Protein AF-A0A6M1E682-F1 (afdb_monomer_lite)

Radius of gyration: 19.85 Å; chains: 1; bounding box: 70×24×40 Å

Foldseek 3Di:
DPPPVVVVVVVVVVVPPDPVVPLVVQLVVQLVVQLVVCVVVVDPDPPVLSSQLSNQLSVQLSVPDDPVLVVCCVPCPDPSVVVSCVSSVVSVVVSVVVVVDDDD

Secondary structure (DSSP, 8-state):
--SSSSHHHHHGGGG-S-----HHHHHHHHHHHHHHHHHHHT----HHHHHHHHHHHHHHHHTT--HHHHHHTT-TTSHHHHHHHHHHHHHHHHHHHHHHS---

pLDDT: mean 76.87, std 18.03, range [40.44, 96.19]

Sequence (104 aa):
MKQLLVASLAMLLMSSCNFLVNNETSKKEFVDGCKKEFVQMGVEVEDGLVEDYCTCSADKILSKFDIIDLIKMNDTTSQVYRESQELIKPCLDAFRAQLEEPEY

Structure (mmCIF, N/CA/C/O backbone):
data_AF-A0A6M1E682-F1
#
_entry.id   AF-A0A6M1E682-F1
#
loop_
_atom_site.group_PDB
_atom_site.id
_atom_site.type_symbol
_atom_site.label_atom_id
_atom_site.label_alt_id
_atom_site.label_comp_id
_atom_site.label_asym_id
_atom_site.label_entity_id
_atom_site.label_seq_id
_atom_site.pdbx_PDB_ins_code
_atom_site.Cartn_x
_atom_site.Cartn_y
_atom_site.Cartn_z
_atom_site.occupancy
_atom_site.B_iso_or_equiv
_atom_site.auth_seq_id
_atom_site.auth_comp_id
_atom_site.auth_asym_id
_atom_site.auth_atom_id
_atom_site.pdbx_PDB_model_num
ATOM 1 N N . MET A 1 1 ? 50.221 -11.405 -21.526 1.00 44.84 1 MET A N 1
ATOM 2 C CA . MET A 1 1 ? 48.866 -12.006 -21.549 1.00 44.84 1 MET A CA 1
ATOM 3 C C . MET A 1 1 ? 48.141 -11.801 -20.209 1.00 44.84 1 MET A C 1
ATOM 5 O O . MET A 1 1 ? 47.762 -12.764 -19.565 1.00 44.84 1 MET A O 1
ATOM 9 N N . LYS A 1 2 ? 47.979 -10.553 -19.743 1.00 42.72 2 LYS A N 1
ATOM 10 C CA . LYS A 1 2 ? 47.306 -10.235 -18.460 1.00 42.72 2 LYS A CA 1
ATOM 11 C C . LYS A 1 2 ? 46.092 -9.309 -18.620 1.00 42.72 2 LYS A C 1
ATOM 13 O O . LYS A 1 2 ? 45.444 -8.989 -17.638 1.00 42.72 2 LYS A O 1
ATOM 18 N N . GLN A 1 3 ? 45.780 -8.897 -19.852 1.00 48.84 3 GLN A N 1
ATOM 19 C CA . GLN A 1 3 ? 44.735 -7.904 -20.134 1.00 48.84 3 GLN A CA 1
ATOM 20 C C . GLN A 1 3 ? 43.435 -8.494 -20.702 1.00 48.84 3 GLN A C 1
ATOM 22 O O . GLN A 1 3 ? 42.467 -7.770 -20.875 1.00 48.84 3 GLN A O 1
ATOM 27 N N . LEU A 1 4 ? 43.378 -9.809 -20.937 1.00 49.66 4 LEU A N 1
ATOM 28 C CA . LEU A 1 4 ? 42.177 -10.477 -21.459 1.00 49.66 4 LEU A CA 1
ATOM 29 C C . LEU A 1 4 ? 41.188 -10.933 -20.371 1.00 49.66 4 LEU A C 1
ATOM 31 O O . LEU A 1 4 ? 40.062 -11.278 -20.697 1.00 49.66 4 LEU A O 1
ATOM 35 N N . LEU A 1 5 ? 41.569 -10.902 -19.088 1.00 48.81 5 LEU A N 1
ATOM 36 C CA . LEU A 1 5 ? 40.719 -11.383 -17.984 1.00 48.81 5 LEU A CA 1
ATOM 37 C C . LEU A 1 5 ? 39.775 -10.321 -17.401 1.00 48.81 5 LEU A C 1
ATOM 39 O O . LEU A 1 5 ? 38.858 -10.665 -16.662 1.00 48.81 5 LEU A O 1
ATOM 43 N N . VAL A 1 6 ? 39.974 -9.039 -17.721 1.00 52.97 6 VAL A N 1
ATOM 44 C CA . VAL A 1 6 ? 39.136 -7.957 -17.170 1.00 52.97 6 VAL A CA 1
ATOM 45 C C . VAL A 1 6 ? 37.857 -7.759 -17.997 1.00 52.97 6 VAL A C 1
ATOM 47 O O . VAL A 1 6 ? 36.828 -7.372 -17.454 1.00 52.97 6 VAL A O 1
ATOM 50 N N . ALA A 1 7 ? 37.872 -8.112 -19.287 1.00 50.75 7 ALA A N 1
ATOM 51 C CA . ALA A 1 7 ? 36.708 -7.975 -20.168 1.00 50.75 7 ALA A CA 1
ATOM 52 C C . ALA A 1 7 ? 35.613 -9.032 -19.907 1.00 50.75 7 ALA A C 1
ATOM 54 O O . ALA A 1 7 ? 34.430 -8.759 -20.096 1.00 50.75 7 ALA A O 1
ATOM 55 N N . SER A 1 8 ? 35.979 -10.219 -19.414 1.00 48.91 8 SER A N 1
ATOM 56 C CA . SER A 1 8 ? 35.040 -11.305 -19.095 1.00 48.91 8 SER A CA 1
ATOM 57 C C . SER A 1 8 ? 34.243 -11.084 -17.805 1.00 48.91 8 SER A C 1
ATOM 59 O O . SER A 1 8 ? 33.186 -11.686 -17.637 1.00 48.91 8 SER A O 1
ATOM 61 N N . LEU A 1 9 ? 34.706 -10.210 -16.904 1.00 46.50 9 LEU A N 1
ATOM 62 C CA . LEU A 1 9 ? 34.000 -9.932 -15.649 1.00 46.50 9 LEU A CA 1
ATOM 63 C C . LEU A 1 9 ? 32.831 -8.949 -15.846 1.00 46.50 9 LEU A C 1
ATOM 65 O O . LEU A 1 9 ? 31.848 -9.009 -15.115 1.00 46.50 9 LEU A O 1
ATOM 69 N N . ALA A 1 10 ? 32.891 -8.105 -16.881 1.00 49.78 10 ALA A N 1
ATOM 70 C CA . ALA A 1 10 ? 31.812 -7.178 -17.225 1.00 49.78 10 ALA A CA 1
ATOM 71 C C . ALA A 1 10 ? 30.599 -7.872 -17.880 1.00 49.78 10 ALA A C 1
ATOM 73 O O . ALA A 1 10 ? 29.481 -7.378 -17.770 1.00 49.78 10 ALA A O 1
ATOM 74 N N . MET A 1 11 ? 30.786 -9.041 -18.510 1.00 47.31 11 MET A N 1
ATOM 75 C CA . MET A 1 11 ? 29.676 -9.823 -19.082 1.00 47.31 11 MET A CA 1
ATOM 76 C C . MET A 1 11 ? 28.884 -10.617 -18.037 1.00 47.31 11 MET A C 1
ATOM 78 O O . MET A 1 11 ? 27.709 -10.897 -18.261 1.00 47.31 11 MET A O 1
ATOM 82 N N . LEU A 1 12 ? 29.471 -10.931 -16.877 1.00 46.44 12 LEU A N 1
ATOM 83 C CA . LEU A 1 12 ? 28.759 -11.618 -15.791 1.00 46.44 12 LEU A CA 1
ATOM 84 C C . LEU A 1 12 ? 27.699 -10.731 -15.118 1.00 46.44 12 LEU A C 1
ATOM 86 O O . LEU A 1 12 ? 26.744 -11.261 -14.558 1.00 46.44 12 LEU A O 1
ATOM 90 N N . LEU A 1 13 ? 27.800 -9.402 -15.226 1.00 46.56 13 LEU A N 1
ATOM 91 C CA . LEU A 1 13 ? 26.817 -8.476 -14.651 1.00 46.56 13 LEU A CA 1
ATOM 92 C C . LEU A 1 13 ? 25.551 -8.301 -15.505 1.00 46.56 13 LEU A C 1
ATOM 94 O O . LEU A 1 13 ? 24.561 -7.787 -15.001 1.00 46.56 13 LEU A O 1
ATOM 98 N N . MET A 1 14 ? 25.532 -8.779 -16.755 1.00 43.53 14 MET A N 1
ATOM 99 C CA . MET A 1 14 ? 24.302 -8.823 -17.565 1.00 43.53 14 MET A CA 1
ATOM 100 C C . MET A 1 14 ? 23.455 -10.081 -17.311 1.00 43.53 14 MET A C 1
ATOM 102 O O . MET A 1 14 ? 22.397 -10.248 -17.912 1.00 43.53 14 MET A O 1
ATOM 106 N N . SER A 1 15 ? 23.882 -10.954 -16.389 1.00 46.41 15 SER A N 1
ATOM 107 C CA . SER A 1 15 ? 23.069 -12.077 -15.906 1.00 46.41 15 SER A CA 1
ATOM 108 C C . SER A 1 15 ? 22.002 -11.669 -14.879 1.00 46.41 15 SER A C 1
ATOM 110 O O . SER A 1 15 ? 21.300 -12.533 -14.361 1.00 46.41 15 SER A O 1
ATOM 112 N N . SER A 1 16 ? 21.791 -10.365 -14.644 1.00 40.44 16 SER A N 1
ATOM 113 C CA . SER A 1 16 ? 20.623 -9.818 -13.938 1.00 40.44 16 SER A CA 1
ATOM 114 C C . SER A 1 16 ? 19.333 -9.952 -14.770 1.00 40.44 16 SER A C 1
ATOM 116 O O . SER A 1 16 ? 18.569 -9.004 -14.932 1.00 40.44 16 SER A O 1
ATOM 118 N N . CYS A 1 17 ? 19.103 -11.120 -15.361 1.00 43.12 17 CYS A N 1
ATOM 119 C CA . CYS A 1 17 ? 17.815 -11.510 -15.903 1.00 43.12 17 CYS A CA 1
ATOM 120 C C . CYS A 1 17 ? 17.038 -12.137 -14.746 1.00 43.12 17 CYS A C 1
ATOM 122 O O . CYS A 1 17 ? 17.437 -13.175 -14.227 1.00 43.12 17 CYS A O 1
ATOM 124 N N . ASN A 1 18 ? 15.945 -11.490 -14.346 1.00 41.38 18 ASN A N 1
ATOM 125 C CA . ASN A 1 18 ? 15.091 -11.883 -13.229 1.00 41.38 18 ASN A CA 1
ATOM 126 C C . ASN A 1 18 ? 15.799 -11.844 -11.872 1.00 41.38 18 ASN A C 1
ATOM 128 O O . ASN A 1 18 ? 15.910 -12.857 -11.181 1.00 41.38 18 ASN A O 1
ATOM 132 N N . PHE A 1 19 ? 16.133 -10.638 -11.404 1.00 41.56 19 PHE A N 1
ATOM 133 C CA . PHE A 1 19 ? 15.869 -10.382 -9.990 1.00 41.56 19 PHE A CA 1
ATOM 134 C C . PHE A 1 19 ? 14.343 -10.451 -9.863 1.00 41.56 19 PHE A C 1
ATOM 136 O O . PHE A 1 19 ? 13.647 -9.445 -9.974 1.00 41.56 19 PHE A O 1
ATOM 143 N N . LEU A 1 20 ? 13.814 -11.676 -9.762 1.00 43.72 20 LEU A N 1
ATOM 144 C CA . LEU A 1 20 ? 12.545 -11.931 -9.109 1.00 43.72 20 LEU A CA 1
ATOM 145 C C . LEU A 1 20 ? 12.763 -11.364 -7.721 1.00 43.72 20 LEU A C 1
ATOM 147 O O . LEU A 1 20 ? 13.319 -12.012 -6.836 1.00 43.72 20 LEU A O 1
ATOM 151 N N . VAL A 1 21 ? 12.448 -10.079 -7.618 1.00 50.72 21 VAL A N 1
ATOM 152 C CA . VAL A 1 21 ? 12.167 -9.373 -6.394 1.00 50.72 21 VAL A CA 1
ATOM 153 C C . VAL A 1 21 ? 11.497 -10.391 -5.491 1.00 50.72 21 VAL A C 1
ATOM 155 O O . VAL A 1 21 ? 10.467 -10.949 -5.870 1.00 50.72 21 VAL A O 1
ATOM 158 N N . ASN A 1 22 ? 12.155 -10.745 -4.388 1.00 56.69 22 ASN A N 1
ATOM 159 C CA . ASN A 1 22 ? 11.616 -11.739 -3.480 1.00 56.69 22 ASN A CA 1
ATOM 160 C C . ASN A 1 22 ? 10.262 -11.204 -3.011 1.00 56.69 22 ASN A C 1
ATOM 162 O O . ASN A 1 22 ? 10.228 -10.266 -2.217 1.00 56.69 22 ASN A O 1
ATOM 166 N N . ASN A 1 23 ? 9.177 -11.735 -3.583 1.00 64.75 23 ASN A N 1
ATOM 167 C CA . ASN A 1 23 ? 7.845 -11.137 -3.507 1.00 64.75 23 ASN A CA 1
ATOM 168 C C . ASN A 1 23 ? 7.440 -10.918 -2.042 1.00 64.75 23 ASN A C 1
ATOM 170 O O . ASN A 1 23 ? 6.915 -9.874 -1.684 1.00 64.75 23 ASN A O 1
ATOM 174 N N . GLU A 1 24 ? 7.836 -11.848 -1.173 1.00 76.88 24 GLU A N 1
ATOM 175 C CA . GLU A 1 24 ? 7.657 -11.765 0.277 1.00 76.88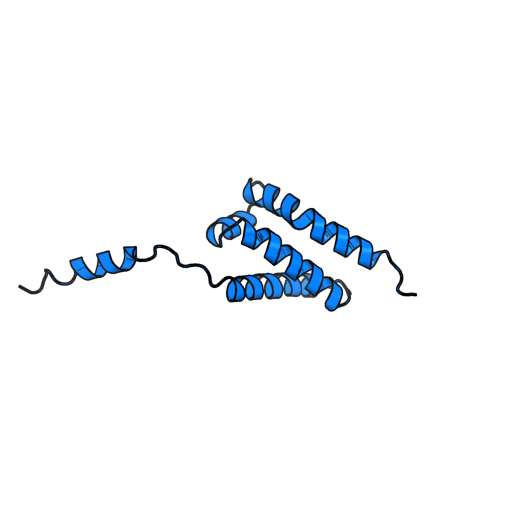 24 GLU A CA 1
ATOM 176 C C . GLU A 1 24 ? 8.418 -10.596 0.924 1.00 76.88 24 GLU A C 1
ATOM 178 O O . GLU A 1 24 ? 7.861 -9.863 1.740 1.00 76.88 24 GLU A O 1
ATOM 183 N N . THR A 1 25 ? 9.687 -10.377 0.560 1.00 81.31 25 THR A N 1
ATOM 184 C CA . THR A 1 25 ? 10.482 -9.259 1.099 1.00 81.31 25 THR A CA 1
ATOM 185 C C . THR A 1 25 ? 9.898 -7.921 0.666 1.00 81.31 25 THR A C 1
ATOM 187 O O . THR A 1 25 ? 9.729 -7.033 1.495 1.00 81.31 25 THR A O 1
ATOM 190 N N . SER A 1 26 ? 9.528 -7.782 -0.604 1.00 78.50 26 SER A N 1
ATOM 191 C CA . SER A 1 26 ? 9.007 -6.513 -1.120 1.00 78.50 26 SER A CA 1
ATOM 192 C C . SER A 1 26 ? 7.573 -6.241 -0.701 1.00 78.50 26 SER A C 1
ATOM 194 O O . SER A 1 26 ? 7.227 -5.087 -0.456 1.00 78.50 26 SER A O 1
ATOM 196 N N . LYS A 1 27 ? 6.765 -7.288 -0.513 1.00 86.00 27 LYS A N 1
ATOM 197 C CA . LYS A 1 27 ? 5.468 -7.178 0.154 1.00 86.00 27 LYS A CA 1
ATOM 198 C C . LYS A 1 27 ? 5.640 -6.665 1.574 1.00 86.00 27 LYS A C 1
ATOM 200 O O . LYS A 1 27 ? 4.979 -5.701 1.949 1.00 86.00 27 LYS A O 1
ATOM 205 N N . LYS A 1 28 ? 6.563 -7.248 2.342 1.00 87.88 28 LYS A N 1
ATOM 206 C CA . LYS A 1 28 ? 6.843 -6.797 3.707 1.00 87.88 28 LYS A CA 1
ATOM 207 C C . LYS A 1 28 ? 7.297 -5.335 3.752 1.00 87.88 28 LYS A C 1
ATOM 209 O O . LYS A 1 28 ? 6.755 -4.567 4.537 1.00 87.88 28 LYS A O 1
ATOM 214 N N . GLU A 1 29 ? 8.248 -4.943 2.908 1.00 85.25 29 GLU A N 1
ATOM 215 C CA . GLU A 1 29 ? 8.743 -3.560 2.846 1.00 85.25 29 GLU A CA 1
ATOM 216 C C . GLU A 1 29 ? 7.639 -2.565 2.465 1.00 85.25 29 GLU A C 1
ATOM 218 O O . GLU A 1 29 ? 7.548 -1.490 3.060 1.00 85.25 29 GLU A O 1
ATOM 223 N N . PHE A 1 30 ? 6.766 -2.934 1.522 1.00 87.44 30 PHE A N 1
ATOM 224 C CA . PHE A 1 30 ? 5.610 -2.121 1.150 1.00 87.44 30 PHE A CA 1
ATOM 225 C C . PHE A 1 30 ? 4.636 -1.958 2.322 1.00 87.44 30 PHE A C 1
ATOM 227 O O . PHE A 1 30 ? 4.227 -0.837 2.628 1.00 87.44 30 PHE A O 1
ATOM 234 N N . VAL A 1 31 ? 4.274 -3.057 2.993 1.00 90.88 31 VAL A N 1
ATOM 235 C CA . VAL A 1 31 ? 3.342 -3.037 4.132 1.00 90.88 31 VAL A CA 1
ATOM 236 C C . VAL A 1 31 ? 3.915 -2.216 5.285 1.00 90.88 31 VAL A C 1
ATOM 238 O O . VAL A 1 31 ? 3.223 -1.343 5.804 1.00 90.88 31 VAL A O 1
ATOM 241 N N . ASP A 1 32 ? 5.181 -2.430 5.647 1.00 90.94 32 ASP A N 1
ATOM 242 C CA . ASP A 1 32 ? 5.840 -1.692 6.728 1.00 90.94 32 ASP A CA 1
ATOM 243 C C . ASP A 1 32 ? 5.912 -0.183 6.409 1.00 90.94 32 ASP A C 1
ATOM 245 O O . ASP A 1 32 ? 5.668 0.652 7.285 1.00 90.94 32 ASP A O 1
ATOM 249 N N . GLY A 1 33 ? 6.186 0.183 5.150 1.00 89.00 33 GLY A N 1
ATOM 250 C CA . GLY A 1 33 ? 6.151 1.571 4.681 1.00 89.00 33 GLY A CA 1
ATOM 251 C C . GLY A 1 33 ? 4.752 2.187 4.757 1.00 89.00 33 GLY A C 1
ATOM 252 O O . GLY A 1 33 ? 4.587 3.268 5.316 1.00 89.00 33 GLY A O 1
ATOM 253 N N . CYS A 1 34 ? 3.739 1.469 4.275 1.00 90.25 34 CYS A N 1
ATOM 254 C CA . CYS A 1 34 ? 2.341 1.889 4.340 1.00 90.25 34 CYS A CA 1
ATOM 255 C C . CYS A 1 34 ? 1.879 2.121 5.789 1.00 90.25 34 CYS A C 1
ATOM 257 O O . CYS A 1 34 ? 1.375 3.199 6.099 1.00 90.25 34 CYS A O 1
ATOM 259 N N . LYS A 1 35 ? 2.134 1.177 6.708 1.00 90.88 35 LYS A N 1
ATOM 260 C CA . LYS A 1 35 ? 1.788 1.316 8.137 1.00 90.88 35 LYS A CA 1
ATOM 261 C C . LYS A 1 35 ? 2.471 2.534 8.768 1.00 90.88 35 LYS A C 1
ATOM 263 O O . LYS A 1 35 ? 1.860 3.257 9.553 1.00 90.88 35 LYS A O 1
ATOM 268 N N . LYS A 1 36 ? 3.730 2.799 8.404 1.00 88.62 36 LYS A N 1
ATOM 269 C CA . LYS A 1 36 ? 4.482 3.955 8.907 1.00 88.62 36 LYS A CA 1
ATOM 270 C C . LYS A 1 36 ? 3.857 5.294 8.499 1.00 88.62 36 LYS A C 1
ATOM 272 O O . LYS A 1 36 ? 3.875 6.213 9.314 1.00 88.62 36 LYS A O 1
ATOM 277 N N . GLU A 1 37 ? 3.296 5.406 7.297 1.00 88.38 37 GLU A N 1
ATOM 278 C CA . GLU A 1 37 ? 2.604 6.627 6.856 1.00 88.38 37 GLU A CA 1
ATOM 279 C C . GLU A 1 37 ? 1.374 6.921 7.729 1.00 88.38 37 GLU A C 1
ATOM 281 O O . GLU A 1 37 ? 1.198 8.055 8.164 1.00 88.38 37 GLU A O 1
ATOM 286 N N . PHE A 1 38 ? 0.582 5.907 8.098 1.00 85.62 38 PHE A N 1
ATOM 287 C CA . PHE A 1 38 ? -0.550 6.088 9.024 1.00 85.62 38 PHE A CA 1
ATOM 288 C C . PHE A 1 38 ? -0.106 6.622 10.391 1.00 85.62 38 PHE A C 1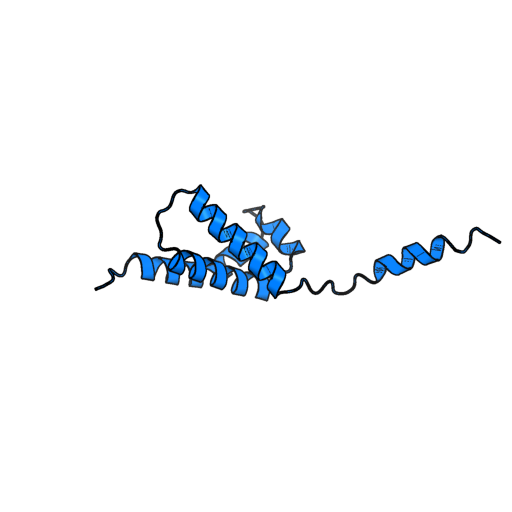
ATOM 290 O O . PHE A 1 38 ? -0.693 7.578 10.903 1.00 85.62 38 PHE A O 1
ATOM 297 N N . VAL A 1 39 ? 0.981 6.068 10.942 1.00 83.75 39 VAL A N 1
ATOM 298 C CA . VAL A 1 39 ? 1.585 6.556 12.194 1.00 83.75 39 VAL A CA 1
ATOM 299 C C . VAL A 1 39 ? 2.034 8.014 12.057 1.00 83.75 39 VAL A C 1
ATOM 301 O O . VAL A 1 39 ? 1.815 8.820 12.959 1.00 83.75 39 VAL A O 1
ATOM 304 N N . GLN A 1 40 ? 2.645 8.380 10.928 1.00 84.62 40 GLN A N 1
ATOM 305 C CA . GLN A 1 40 ? 3.111 9.748 10.675 1.00 84.62 40 GLN A CA 1
ATOM 306 C C . GLN A 1 40 ? 1.971 10.746 10.461 1.00 84.62 40 GLN A C 1
ATOM 308 O O . GLN A 1 40 ? 2.099 11.906 10.851 1.00 84.62 40 GLN A O 1
ATOM 313 N N . MET A 1 41 ? 0.858 10.304 9.878 1.00 82.12 41 MET A N 1
ATOM 314 C CA . MET A 1 41 ? -0.349 11.112 9.710 1.00 82.12 41 MET A CA 1
ATOM 315 C C . MET A 1 41 ? -1.107 11.328 11.028 1.00 82.12 41 MET A C 1
ATOM 317 O O . MET A 1 41 ? -2.001 12.171 11.072 1.00 82.12 41 MET A O 1
ATOM 321 N N . GLY A 1 42 ? -0.753 10.602 12.097 1.00 79.44 42 GLY A N 1
ATOM 322 C CA . GLY A 1 42 ? -1.399 10.720 13.404 1.00 79.44 42 GLY A CA 1
ATOM 323 C C . GLY A 1 42 ? -2.859 10.268 13.391 1.00 79.44 42 GLY A C 1
ATOM 324 O O . GLY A 1 42 ? -3.658 10.777 14.173 1.00 79.44 42 GLY A O 1
ATOM 325 N N . VAL A 1 43 ? -3.222 9.362 12.477 1.00 74.50 43 VAL A N 1
ATOM 326 C CA . VAL A 1 43 ? -4.579 8.814 12.410 1.00 74.50 43 VAL A CA 1
ATOM 327 C C . VAL A 1 43 ? -4.677 7.672 13.416 1.00 74.50 43 VAL A C 1
ATOM 329 O O . VAL A 1 43 ? -3.983 6.668 13.280 1.00 74.50 43 VAL A O 1
ATOM 332 N N . GLU A 1 44 ? -5.535 7.822 14.425 1.00 78.88 44 GLU A N 1
ATOM 333 C CA . GLU A 1 44 ? -5.881 6.731 15.338 1.00 78.88 44 GLU A CA 1
ATOM 334 C C . GLU A 1 44 ? -6.844 5.780 14.621 1.00 78.88 44 GLU A C 1
ATOM 336 O O . GLU A 1 44 ? -8.052 6.001 14.573 1.00 78.88 44 GLU A O 1
ATOM 341 N N . VAL A 1 45 ? -6.279 4.744 14.006 1.00 81.69 45 VAL A N 1
ATOM 342 C CA . VAL A 1 45 ? -7.013 3.619 13.420 1.00 81.69 45 VAL A CA 1
ATOM 343 C C . VAL A 1 45 ? -6.527 2.349 14.095 1.00 81.69 45 VAL A C 1
ATOM 345 O O . VAL A 1 45 ? -5.357 2.259 14.463 1.00 81.69 45 VAL A O 1
ATOM 348 N N . GLU A 1 46 ? -7.410 1.368 14.255 1.00 87.88 46 GLU A N 1
ATOM 349 C CA . GLU A 1 46 ? -7.014 0.051 14.734 1.00 87.88 46 GLU A CA 1
ATOM 350 C C . GLU A 1 46 ? -5.907 -0.547 13.848 1.00 87.88 46 GLU A C 1
ATOM 352 O O . GLU A 1 46 ? -6.022 -0.586 12.619 1.00 87.88 46 GLU A O 1
ATOM 357 N N . ASP A 1 47 ? -4.841 -1.047 14.481 1.00 85.06 47 ASP A N 1
ATOM 358 C CA . ASP A 1 47 ? -3.681 -1.620 13.790 1.00 85.06 47 ASP A CA 1
ATOM 359 C C . ASP A 1 47 ? -4.072 -2.742 12.813 1.00 85.06 47 ASP A C 1
ATOM 361 O O . ASP A 1 47 ? -3.461 -2.856 11.748 1.00 85.06 47 ASP A O 1
ATOM 365 N N . GLY A 1 48 ? -5.098 -3.537 13.147 1.00 88.69 48 GLY A N 1
ATOM 366 C CA . GLY A 1 48 ? -5.625 -4.606 12.292 1.00 88.69 48 GLY A CA 1
ATOM 367 C C . GLY A 1 48 ? -6.211 -4.080 10.980 1.00 88.69 48 GLY A C 1
ATOM 368 O O . GLY A 1 48 ? -5.864 -4.572 9.909 1.00 88.69 48 GLY A O 1
ATOM 369 N N . LEU A 1 49 ? -6.998 -3.002 11.038 1.00 90.31 49 LEU A N 1
ATOM 370 C CA . LEU A 1 49 ? -7.580 -2.369 9.850 1.00 90.31 49 LEU A CA 1
ATOM 371 C C . LEU A 1 49 ? -6.507 -1.771 8.935 1.00 90.31 49 LEU A C 1
ATOM 373 O O . LEU A 1 49 ? -6.588 -1.878 7.707 1.00 90.31 49 LEU A O 1
ATOM 377 N N . VAL A 1 50 ? -5.483 -1.146 9.525 1.00 91.94 50 VAL A N 1
ATOM 378 C CA . VAL A 1 50 ? -4.342 -0.611 8.766 1.00 91.94 50 VAL A CA 1
ATOM 379 C C . VAL A 1 50 ? -3.552 -1.750 8.120 1.00 91.94 50 VAL A C 1
ATOM 381 O O . VAL A 1 50 ? -3.162 -1.650 6.955 1.00 91.94 50 VAL A O 1
ATOM 384 N N . GLU A 1 51 ? -3.325 -2.844 8.847 1.00 93.50 51 GLU A N 1
ATOM 385 C CA . GLU A 1 51 ? -2.623 -4.021 8.338 1.00 93.50 51 GLU A CA 1
ATOM 386 C C . GLU A 1 51 ? -3.357 -4.678 7.167 1.00 93.50 51 GLU A C 1
ATOM 388 O O . GLU A 1 51 ? -2.724 -4.954 6.142 1.00 93.50 51 GLU A O 1
ATOM 393 N N . ASP A 1 52 ? -4.674 -4.841 7.262 1.00 94.31 52 ASP A N 1
ATOM 394 C CA . ASP A 1 52 ? -5.504 -5.400 6.194 1.00 94.31 52 ASP A CA 1
ATOM 395 C C . ASP A 1 52 ? -5.490 -4.515 4.943 1.00 94.31 52 ASP A C 1
ATOM 397 O O . ASP A 1 52 ? -5.274 -5.003 3.824 1.00 94.31 52 ASP A O 1
ATOM 401 N N . TYR A 1 53 ? -5.637 -3.196 5.113 1.00 94.56 53 TYR A N 1
ATOM 402 C CA . TYR A 1 53 ? -5.553 -2.240 4.008 1.00 94.56 53 TYR A CA 1
ATOM 403 C C . TYR A 1 53 ? -4.181 -2.270 3.319 1.00 94.56 53 TYR A C 1
ATOM 405 O O . TYR A 1 53 ? -4.098 -2.368 2.086 1.00 94.56 53 TYR A O 1
ATOM 413 N N . CYS A 1 54 ? -3.098 -2.201 4.097 1.00 93.62 54 CYS A N 1
ATOM 414 C CA . CYS A 1 54 ? -1.737 -2.176 3.568 1.00 93.62 54 CYS A CA 1
ATOM 415 C C . CYS A 1 54 ? -1.369 -3.504 2.893 1.00 93.62 54 CYS A C 1
ATOM 417 O O . CYS A 1 54 ? -0.756 -3.495 1.822 1.00 93.62 54 CYS A O 1
ATOM 419 N N . THR A 1 55 ? -1.786 -4.637 3.463 1.00 94.44 55 THR A N 1
ATOM 420 C CA . THR A 1 55 ? -1.557 -5.973 2.893 1.00 94.44 55 THR A CA 1
ATOM 421 C C . THR A 1 55 ? -2.317 -6.155 1.585 1.00 94.44 55 THR A C 1
ATOM 423 O O . THR A 1 55 ? -1.718 -6.553 0.584 1.00 94.44 55 THR A O 1
ATOM 426 N N . CYS A 1 56 ? -3.603 -5.790 1.552 1.00 95.12 56 CYS A N 1
ATOM 427 C CA . CYS A 1 56 ? -4.409 -5.818 0.332 1.00 95.12 56 CYS A CA 1
ATOM 428 C C . CYS A 1 56 ? -3.783 -4.951 -0.767 1.00 95.12 56 CYS A C 1
ATOM 430 O O . CYS A 1 56 ? -3.642 -5.391 -1.911 1.00 95.12 56 CYS A O 1
ATOM 432 N N . SER A 1 57 ? -3.360 -3.734 -0.418 1.00 93.94 57 SER A N 1
ATOM 433 C CA . SER A 1 57 ? -2.732 -2.808 -1.362 1.00 93.94 57 SER A CA 1
ATOM 434 C C . SER A 1 57 ? -1.429 -3.378 -1.922 1.00 93.94 57 SER A C 1
ATOM 436 O O . SER A 1 57 ? -1.228 -3.346 -3.137 1.00 93.94 57 SER A O 1
ATOM 438 N N . ALA A 1 58 ? -0.585 -3.966 -1.070 1.00 91.56 58 ALA A N 1
ATOM 439 C CA . ALA A 1 58 ? 0.646 -4.625 -1.495 1.00 91.56 58 ALA A CA 1
ATOM 440 C C . ALA A 1 58 ? 0.363 -5.760 -2.491 1.00 91.56 58 ALA A C 1
ATOM 442 O O . ALA A 1 58 ? 0.977 -5.804 -3.555 1.00 91.56 58 ALA A O 1
ATOM 443 N N . ASP A 1 59 ? -0.615 -6.623 -2.198 1.00 91.75 59 ASP A N 1
ATOM 444 C CA . ASP A 1 59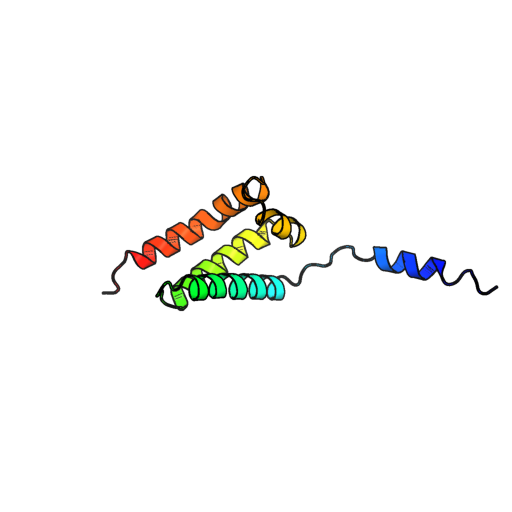 ? -0.987 -7.738 -3.075 1.00 91.75 59 ASP A CA 1
ATOM 445 C C . ASP A 1 59 ? -1.473 -7.266 -4.449 1.00 91.75 59 ASP A C 1
ATOM 447 O O . ASP A 1 59 ? -1.088 -7.826 -5.477 1.00 91.75 59 ASP A O 1
ATOM 451 N N . LYS A 1 60 ? -2.289 -6.206 -4.502 1.00 90.50 60 LYS A N 1
ATOM 452 C CA . LYS A 1 60 ? -2.771 -5.652 -5.776 1.00 90.50 60 LYS A CA 1
ATOM 453 C C . LYS A 1 60 ? -1.645 -5.031 -6.585 1.00 90.50 60 LYS A C 1
ATOM 455 O O . LYS A 1 60 ? -1.529 -5.305 -7.779 1.00 90.50 60 LYS A O 1
ATOM 460 N N . ILE A 1 61 ? -0.813 -4.223 -5.943 1.00 89.62 61 ILE A N 1
ATOM 461 C CA . ILE A 1 61 ? 0.259 -3.493 -6.608 1.00 89.62 61 ILE A CA 1
ATOM 462 C C . ILE A 1 61 ? 1.343 -4.444 -7.120 1.00 89.62 61 ILE A C 1
ATOM 464 O O . ILE A 1 61 ? 1.671 -4.399 -8.305 1.00 89.62 61 ILE A O 1
ATOM 468 N N . LEU A 1 62 ? 1.826 -5.357 -6.276 1.00 87.12 62 LEU A N 1
ATOM 469 C CA . LEU A 1 62 ? 2.889 -6.302 -6.631 1.00 87.12 62 LEU A CA 1
ATOM 470 C C . LEU A 1 62 ? 2.422 -7.394 -7.605 1.00 87.12 62 LEU A C 1
ATOM 472 O O . LEU A 1 62 ? 3.248 -8.035 -8.248 1.00 87.12 62 LEU A O 1
ATOM 476 N N . SER A 1 63 ? 1.108 -7.587 -7.775 1.00 87.12 63 SER A N 1
ATOM 477 C CA . SER A 1 63 ? 0.576 -8.469 -8.824 1.00 87.12 63 SER A CA 1
ATOM 478 C C . SER A 1 63 ? 0.720 -7.904 -10.242 1.00 87.12 63 SER A C 1
ATOM 480 O O . SER A 1 63 ? 0.640 -8.666 -11.207 1.00 87.12 63 SER A O 1
ATOM 482 N N . LYS A 1 64 ? 0.906 -6.583 -10.380 1.00 84.75 64 LYS A N 1
ATOM 483 C CA . LYS A 1 64 ? 0.929 -5.892 -11.678 1.00 84.75 64 LYS A CA 1
ATOM 484 C C . LYS A 1 64 ? 2.229 -5.1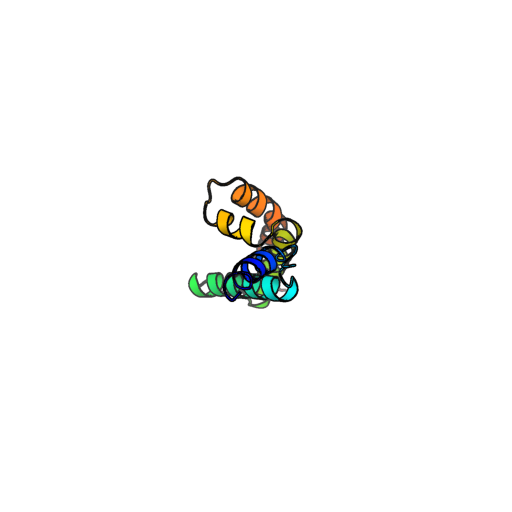44 -11.949 1.00 84.75 64 LYS A C 1
ATOM 486 O O . LYS A 1 64 ? 2.668 -5.117 -13.095 1.00 84.75 64 LYS A O 1
ATOM 491 N N . PHE A 1 65 ? 2.804 -4.517 -10.932 1.00 84.38 65 PHE A N 1
ATOM 492 C CA . PHE A 1 65 ? 3.969 -3.655 -11.065 1.00 84.38 65 PHE A CA 1
ATOM 493 C C . PHE A 1 65 ? 5.189 -4.299 -10.424 1.00 84.38 65 PHE A C 1
ATOM 495 O O . PHE A 1 65 ? 5.116 -4.838 -9.319 1.00 84.38 65 PHE A O 1
ATOM 502 N N . ASP A 1 66 ? 6.319 -4.211 -11.117 1.00 78.19 66 ASP A N 1
ATOM 503 C CA . ASP A 1 66 ? 7.610 -4.512 -10.520 1.00 78.19 66 ASP A CA 1
ATOM 504 C C . ASP A 1 66 ? 8.135 -3.305 -9.722 1.00 78.19 66 ASP A C 1
ATOM 506 O O . ASP A 1 66 ? 7.577 -2.205 -9.741 1.00 78.19 66 ASP A O 1
ATOM 510 N N . ILE A 1 67 ? 9.247 -3.498 -9.015 1.00 70.06 67 ILE A N 1
ATOM 511 C CA . ILE A 1 67 ? 9.878 -2.436 -8.222 1.00 70.06 67 ILE A CA 1
ATOM 512 C C . ILE A 1 67 ? 10.274 -1.212 -9.061 1.00 70.06 67 ILE A C 1
ATOM 514 O O . ILE A 1 67 ? 10.275 -0.094 -8.544 1.00 70.06 67 ILE A O 1
ATOM 518 N N . ILE A 1 68 ? 10.624 -1.385 -10.336 1.00 70.81 68 ILE A N 1
ATOM 519 C CA . ILE A 1 68 ? 11.049 -0.272 -11.194 1.00 70.81 68 ILE A CA 1
ATOM 520 C C . ILE A 1 68 ? 9.844 0.610 -11.527 1.00 70.81 68 ILE A C 1
ATOM 522 O O . ILE A 1 68 ? 9.959 1.839 -11.549 1.00 70.81 68 ILE A O 1
ATOM 526 N N . ASP A 1 69 ? 8.679 0.007 -11.739 1.00 75.94 69 ASP A N 1
ATOM 527 C CA . ASP A 1 69 ? 7.433 0.738 -11.931 1.00 75.94 69 ASP A CA 1
ATOM 528 C C . ASP A 1 69 ? 6.977 1.448 -10.653 1.00 75.94 69 ASP A C 1
ATOM 530 O O . ASP A 1 69 ? 6.504 2.584 -10.735 1.00 75.94 69 ASP A O 1
ATOM 534 N N . LEU A 1 70 ? 7.218 0.871 -9.471 1.00 71.62 70 LEU A N 1
ATOM 535 C CA . LEU A 1 70 ? 6.928 1.534 -8.191 1.00 71.62 70 LEU A CA 1
ATOM 536 C C . LEU A 1 70 ? 7.659 2.870 -8.024 1.00 71.62 70 LEU A C 1
ATOM 538 O O . LEU A 1 70 ? 7.095 3.806 -7.465 1.00 71.62 70 LEU A O 1
ATOM 542 N N . ILE A 1 71 ? 8.870 3.018 -8.569 1.00 74.19 71 ILE A N 1
ATOM 543 C CA . ILE A 1 71 ? 9.602 4.299 -8.537 1.00 74.19 71 ILE A CA 1
ATOM 544 C C . ILE A 1 71 ? 8.800 5.406 -9.242 1.00 74.19 71 ILE A C 1
ATOM 546 O O . ILE A 1 71 ? 8.842 6.570 -8.835 1.00 74.19 71 ILE A O 1
ATOM 550 N N . LYS A 1 72 ? 8.026 5.054 -10.276 1.00 75.50 72 LYS A N 1
ATOM 551 C CA . LYS A 1 72 ? 7.190 5.998 -11.029 1.00 75.50 72 LYS A CA 1
ATOM 552 C C . LYS A 1 72 ? 5.916 6.388 -10.275 1.00 75.50 72 LYS A C 1
ATOM 554 O O . LYS A 1 72 ? 5.305 7.386 -10.642 1.00 75.50 72 LYS A O 1
ATOM 559 N N . MET A 1 73 ? 5.525 5.668 -9.217 1.00 75.38 73 MET A N 1
ATOM 560 C CA . MET A 1 73 ? 4.356 6.034 -8.404 1.00 75.38 73 MET A CA 1
ATOM 561 C C . MET A 1 73 ? 4.539 7.354 -7.647 1.00 75.38 73 MET A C 1
ATOM 563 O O . MET A 1 73 ? 3.543 7.993 -7.322 1.00 75.38 73 MET A O 1
ATOM 567 N N . ASN A 1 74 ? 5.781 7.800 -7.426 1.00 76.56 74 ASN A N 1
ATOM 568 C CA . ASN A 1 74 ? 6.051 9.122 -6.854 1.00 76.56 74 ASN A CA 1
ATOM 569 C C . ASN A 1 74 ? 5.626 10.272 -7.784 1.00 76.56 74 ASN A C 1
ATOM 571 O O . ASN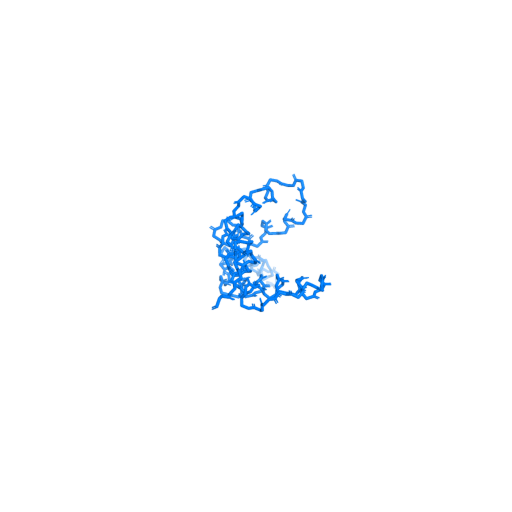 A 1 74 ? 5.420 11.392 -7.319 1.00 76.56 74 ASN A O 1
ATOM 575 N N . ASP A 1 75 ? 5.483 10.012 -9.086 1.00 84.31 75 ASP A N 1
ATOM 576 C CA . ASP A 1 75 ? 4.879 10.951 -10.025 1.00 84.31 75 ASP A CA 1
ATOM 577 C C . ASP A 1 75 ? 3.370 10.696 -10.106 1.00 84.31 75 ASP A C 1
ATOM 579 O O . ASP A 1 75 ? 2.902 9.783 -10.797 1.00 84.31 75 ASP A O 1
ATOM 583 N N . THR A 1 76 ? 2.599 11.550 -9.432 1.00 84.62 76 THR A N 1
ATOM 584 C CA . THR A 1 76 ? 1.130 11.484 -9.382 1.00 84.62 76 THR A CA 1
ATOM 585 C C . THR A 1 76 ? 0.455 11.762 -10.728 1.00 84.62 76 THR A C 1
ATOM 587 O O . THR A 1 76 ? -0.741 11.518 -10.901 1.00 84.62 76 THR A O 1
ATOM 590 N N . THR A 1 77 ? 1.202 12.247 -11.722 1.00 86.88 77 THR A N 1
ATOM 591 C CA . THR A 1 77 ? 0.705 12.453 -13.088 1.00 86.88 77 THR A CA 1
ATOM 592 C C . THR A 1 77 ? 0.975 11.258 -14.000 1.00 86.88 77 THR A C 1
ATOM 594 O O . THR A 1 77 ? 0.437 11.200 -15.116 1.00 86.88 77 THR A O 1
ATOM 597 N N . SER A 1 78 ? 1.750 10.278 -13.530 1.00 87.31 78 SER A N 1
ATOM 598 C CA . SER A 1 78 ? 2.099 9.093 -14.301 1.00 87.31 78 SER A CA 1
ATOM 599 C C . SER A 1 78 ? 0.895 8.171 -14.517 1.00 87.31 78 SER A C 1
ATOM 601 O O . SER A 1 78 ? -0.065 8.124 -13.742 1.00 87.31 78 SER A O 1
ATOM 603 N N . GLN A 1 79 ? 0.942 7.402 -15.605 1.00 88.31 79 GLN A N 1
ATOM 604 C CA . GLN A 1 79 ? -0.037 6.342 -15.844 1.00 88.31 79 GLN A CA 1
ATOM 605 C C . GLN A 1 79 ? 0.036 5.257 -14.761 1.00 88.31 79 GLN A C 1
ATOM 607 O O . GLN A 1 79 ? -1.003 4.758 -14.343 1.00 88.31 79 GLN A O 1
ATOM 612 N N . VAL A 1 80 ? 1.239 4.955 -14.263 1.00 86.25 80 VAL A N 1
ATOM 613 C CA . VAL A 1 80 ? 1.449 3.977 -13.187 1.00 86.25 80 VAL A CA 1
ATOM 614 C C . VAL A 1 80 ? 0.744 4.415 -11.906 1.00 86.25 80 VAL A C 1
ATOM 616 O O . VAL A 1 80 ? 0.069 3.602 -11.286 1.00 86.25 80 VAL A O 1
ATOM 619 N N . TYR A 1 81 ? 0.816 5.700 -11.542 1.00 86.69 81 TYR A N 1
ATOM 620 C CA . TYR A 1 81 ? 0.062 6.227 -10.405 1.00 86.69 81 TYR A CA 1
ATOM 621 C C . TYR A 1 81 ? -1.453 6.097 -10.607 1.00 86.69 81 TYR A C 1
ATOM 623 O O . TYR A 1 81 ? -2.155 5.620 -9.724 1.00 86.69 81 TYR A O 1
ATOM 631 N N . ARG A 1 82 ? -1.983 6.465 -11.778 1.00 90.56 82 ARG A N 1
ATOM 632 C CA . ARG A 1 82 ? -3.428 6.324 -12.038 1.00 90.56 82 ARG A CA 1
ATOM 633 C C . ARG A 1 82 ? -3.891 4.872 -11.936 1.00 90.56 82 ARG A C 1
ATOM 635 O O . ARG A 1 82 ? -4.889 4.583 -11.288 1.00 90.56 82 ARG A O 1
ATOM 642 N N . GLU A 1 83 ? -3.152 3.959 -12.550 1.00 90.50 83 GLU A N 1
ATOM 643 C CA . GLU A 1 83 ? -3.480 2.536 -12.516 1.00 90.50 83 GLU A CA 1
ATOM 644 C C . GLU A 1 83 ? -3.301 1.922 -11.124 1.00 90.50 83 GLU A C 1
ATOM 646 O O . GLU A 1 83 ? -4.051 1.015 -10.768 1.00 90.50 83 GLU A O 1
ATOM 651 N N . SER A 1 84 ? -2.350 2.414 -10.324 1.00 90.12 84 SER A N 1
ATOM 652 C CA . SER A 1 84 ? -2.182 1.976 -8.938 1.00 90.12 84 SER A CA 1
ATOM 653 C C . SER A 1 84 ? -3.369 2.394 -8.071 1.00 90.12 84 SER A C 1
ATOM 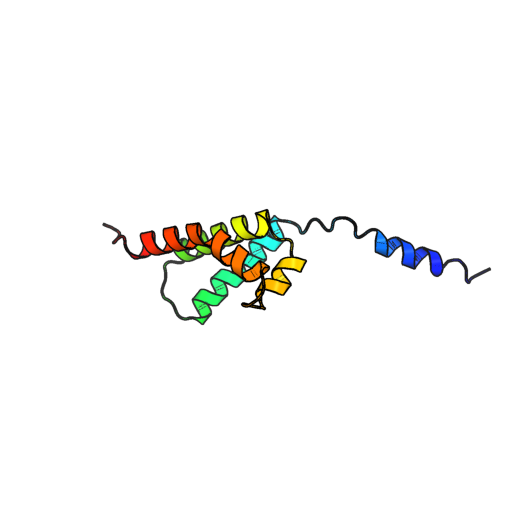655 O O . SER A 1 84 ? -3.860 1.565 -7.310 1.00 90.12 84 SER A O 1
ATOM 657 N N . GLN A 1 85 ? -3.898 3.613 -8.243 1.00 91.94 85 GLN A N 1
ATOM 658 C CA . GLN A 1 85 ? -5.102 4.068 -7.533 1.00 91.94 85 GLN A CA 1
ATOM 659 C C . GLN A 1 85 ? -6.327 3.199 -7.853 1.00 91.94 85 GLN A C 1
ATOM 661 O O . GLN A 1 85 ? -7.047 2.789 -6.944 1.00 91.94 85 GLN A O 1
ATOM 666 N N . GLU A 1 86 ? -6.536 2.857 -9.126 1.00 94.38 86 GLU A N 1
ATOM 667 C CA . GLU A 1 86 ? -7.634 1.965 -9.529 1.00 94.38 86 GLU A CA 1
ATOM 668 C C . GLU A 1 86 ? -7.470 0.548 -8.961 1.00 94.38 86 GLU A C 1
ATOM 670 O O . GLU A 1 86 ? -8.445 -0.079 -8.546 1.00 94.38 86 GLU A O 1
ATOM 675 N N . LEU A 1 87 ? -6.235 0.041 -8.889 1.00 93.38 87 LEU A N 1
ATOM 676 C CA . LEU A 1 87 ? -5.950 -1.280 -8.326 1.00 93.38 87 LEU A CA 1
ATOM 677 C C . LEU A 1 87 ? -6.217 -1.371 -6.822 1.00 93.38 87 LEU A C 1
ATOM 679 O O . LEU A 1 87 ? -6.714 -2.401 -6.364 1.00 93.38 87 LEU A O 1
ATOM 683 N N . ILE A 1 88 ? -5.873 -0.328 -6.061 1.00 94.75 88 ILE A N 1
ATOM 684 C CA . ILE A 1 88 ? -6.053 -0.309 -4.600 1.00 94.75 88 ILE A CA 1
ATOM 685 C C . ILE A 1 88 ? -7.450 0.147 -4.183 1.00 94.75 88 ILE A C 1
ATOM 687 O O . ILE A 1 88 ? -7.822 -0.035 -3.024 1.00 94.75 88 ILE A O 1
ATOM 691 N N . LYS A 1 89 ? -8.247 0.711 -5.101 1.00 95.19 89 LYS A N 1
ATOM 692 C CA . LYS A 1 89 ? -9.600 1.201 -4.814 1.00 95.19 89 LYS A CA 1
ATOM 693 C C . LYS A 1 89 ? -10.470 0.192 -4.041 1.00 95.19 89 LYS A C 1
ATOM 695 O O . LYS A 1 89 ? -11.064 0.606 -3.050 1.00 95.19 89 LYS A O 1
ATOM 700 N N . PRO A 1 90 ? -10.512 -1.110 -4.385 1.00 96.19 90 PRO A N 1
ATOM 701 C CA . PRO A 1 90 ? -11.274 -2.085 -3.603 1.00 96.19 90 PRO A CA 1
ATOM 702 C C . PRO A 1 90 ? -10.771 -2.247 -2.160 1.00 96.19 90 PRO A C 1
ATOM 704 O O . PRO A 1 90 ? -11.579 -2.444 -1.259 1.00 96.19 90 PRO A O 1
ATOM 707 N N . CYS A 1 91 ? -9.457 -2.140 -1.925 1.00 95.50 91 CYS A N 1
ATOM 708 C CA . CYS A 1 91 ? -8.875 -2.180 -0.580 1.00 95.50 91 CYS A CA 1
ATOM 709 C C . CYS A 1 91 ? -9.295 -0.947 0.233 1.00 95.50 91 CYS A C 1
ATOM 711 O O . CYS A 1 91 ? -9.653 -1.065 1.400 1.00 95.50 91 CYS A O 1
ATOM 713 N N . LEU A 1 92 ? -9.293 0.233 -0.397 1.00 92.88 92 LEU A N 1
ATOM 714 C CA . LEU A 1 92 ? -9.732 1.482 0.227 1.00 92.88 92 LEU A CA 1
ATOM 715 C C . LEU A 1 92 ? -11.230 1.472 0.550 1.00 92.88 92 LEU A C 1
ATOM 717 O O . LEU A 1 92 ? -11.629 1.930 1.618 1.00 92.88 92 LEU A O 1
ATOM 721 N N . ASP A 1 93 ? -12.057 0.964 -0.362 1.00 94.94 93 ASP A N 1
ATOM 722 C CA . ASP A 1 93 ? -13.502 0.868 -0.157 1.00 94.94 93 ASP A CA 1
ATOM 723 C C . ASP A 1 93 ? -13.821 -0.100 1.006 1.00 94.94 93 ASP A C 1
ATOM 725 O O . ASP A 1 93 ? -14.645 0.226 1.858 1.00 94.94 93 ASP A O 1
ATOM 729 N N . ALA A 1 94 ? -13.111 -1.232 1.113 1.00 93.62 94 ALA A N 1
ATOM 730 C CA . ALA A 1 94 ? -13.243 -2.167 2.237 1.00 93.62 94 ALA A CA 1
ATOM 731 C C . ALA A 1 94 ? -12.739 -1.588 3.570 1.00 93.62 94 ALA A C 1
ATOM 733 O O . ALA A 1 94 ? -13.354 -1.808 4.611 1.00 93.62 94 ALA A O 1
ATOM 734 N N . PHE A 1 95 ? -11.636 -0.837 3.547 1.00 92.38 95 PHE A N 1
ATOM 735 C CA . PHE A 1 95 ? -11.120 -0.139 4.725 1.00 92.38 95 PHE A CA 1
ATOM 736 C C . PHE A 1 95 ? -12.124 0.900 5.240 1.00 92.38 95 PHE A C 1
ATOM 738 O O . PHE A 1 95 ? -12.422 0.940 6.427 1.00 92.38 95 PHE A O 1
ATOM 745 N N . ARG A 1 96 ? -12.716 1.697 4.340 1.00 91.19 96 ARG A N 1
ATOM 746 C CA . ARG A 1 96 ? -13.750 2.683 4.694 1.00 91.19 96 ARG A CA 1
ATOM 747 C C . ARG A 1 96 ? -15.001 2.042 5.276 1.00 91.19 96 ARG A C 1
ATOM 749 O O . ARG A 1 96 ? -15.506 2.546 6.268 1.00 91.19 96 ARG A O 1
ATOM 756 N N . ALA A 1 97 ? -15.467 0.939 4.693 1.00 91.44 97 ALA A N 1
ATOM 757 C CA . ALA A 1 97 ? -16.627 0.225 5.218 1.00 91.44 97 ALA A CA 1
ATOM 758 C C . ALA A 1 97 ? -16.406 -0.217 6.675 1.00 91.44 97 ALA A C 1
ATOM 760 O O . ALA A 1 97 ? -17.283 -0.026 7.507 1.00 91.44 97 ALA A O 1
ATOM 761 N N . GLN A 1 98 ? -15.209 -0.712 7.003 1.00 86.81 98 GLN A N 1
ATOM 762 C CA . GLN A 1 98 ? -14.865 -1.129 8.366 1.00 86.81 98 GLN A CA 1
ATOM 763 C C . GLN A 1 98 ? -14.712 0.041 9.350 1.00 86.81 98 GLN A C 1
ATOM 765 O O . GLN A 1 98 ? -14.919 -0.139 10.541 1.00 86.81 98 GLN A O 1
ATOM 770 N N . LEU A 1 99 ? -14.393 1.249 8.873 1.00 84.31 99 LEU A N 1
ATOM 771 C CA . LEU A 1 99 ? -14.408 2.457 9.709 1.00 84.31 99 LEU A CA 1
ATOM 772 C C . LEU A 1 99 ? -15.829 2.964 10.002 1.00 84.31 99 LEU A C 1
ATOM 774 O O . LEU A 1 99 ? -16.039 3.676 10.982 1.00 84.31 99 LEU A O 1
ATOM 778 N N . GLU A 1 100 ? -16.784 2.670 9.119 1.00 81.19 100 GLU A N 1
ATOM 779 C CA . GLU A 1 100 ? -18.173 3.132 9.212 1.00 81.19 100 GLU A CA 1
ATOM 780 C C . GLU A 1 100 ? -19.090 2.140 9.942 1.00 81.19 100 GLU A C 1
ATOM 782 O O . GLU A 1 100 ? -20.168 2.538 10.392 1.00 81.19 100 GLU A O 1
ATOM 787 N N . GLU A 1 101 ? -18.685 0.875 10.091 1.00 64.00 101 GLU A N 1
ATOM 788 C CA . GLU A 1 101 ? -19.408 -0.112 10.892 1.00 64.00 101 GLU A CA 1
ATOM 789 C C . GLU A 1 101 ? -19.028 0.025 12.378 1.00 64.00 101 GLU A C 1
ATOM 791 O O . GLU A 1 101 ? -17.900 -0.289 12.755 1.00 64.00 101 GLU A O 1
ATOM 796 N N . PRO A 1 102 ? -19.938 0.488 13.260 1.00 50.69 102 PRO A N 1
ATOM 797 C CA . PRO A 1 102 ? -19.692 0.415 14.691 1.00 50.69 102 PRO A CA 1
ATOM 798 C C . PRO A 1 102 ? -19.678 -1.061 15.093 1.00 50.69 102 PRO A C 1
ATOM 800 O O . PRO A 1 102 ? -20.680 -1.759 14.920 1.00 50.69 102 PRO A O 1
ATOM 803 N N . GLU A 1 103 ? -18.552 -1.532 15.626 1.00 53.28 103 GLU A N 1
ATOM 804 C CA . GLU A 1 103 ? -18.487 -2.817 16.319 1.00 53.28 103 GLU A CA 1
ATOM 805 C C . GLU A 1 103 ? -19.584 -2.843 17.403 1.00 53.28 103 GLU A C 1
ATOM 807 O O . GLU A 1 103 ? -19.599 -2.004 18.308 1.00 53.28 103 GLU A O 1
ATOM 812 N N . TYR A 1 104 ? -20.555 -3.751 17.252 1.00 43.03 104 TYR A N 1
ATOM 813 C CA . TYR A 1 104 ? -21.672 -3.962 18.182 1.00 43.03 104 TYR A CA 1
ATOM 814 C C . TYR A 1 104 ? -21.303 -4.926 19.309 1.00 43.03 104 TYR A C 1
ATOM 816 O O . TYR A 1 104 ? -20.725 -5.996 19.007 1.00 43.03 104 TYR A O 1
#